Protein AF-A0A1M3PIU3-F1 (afdb_monomer_lite)

Structure (mmCIF, N/CA/C/O backbone):
data_AF-A0A1M3PIU3-F1
#
_entry.id   AF-A0A1M3PIU3-F1
#
loop_
_atom_site.group_PDB
_atom_site.id
_atom_site.type_symbol
_atom_site.label_atom_id
_atom_site.label_alt_id
_atom_site.label_comp_id
_atom_site.label_asym_id
_atom_site.label_entity_id
_atom_site.label_seq_id
_atom_site.pdbx_PDB_ins_code
_atom_site.Cartn_x
_atom_site.Cartn_y
_atom_site.Cartn_z
_atom_site.occupancy
_at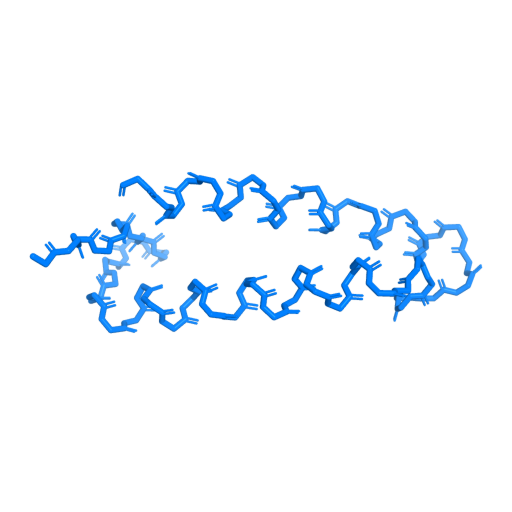om_site.B_iso_or_equiv
_atom_site.auth_seq_id
_atom_site.auth_comp_id
_atom_site.auth_asym_id
_atom_site.auth_atom_id
_atom_site.pdbx_PDB_model_num
ATOM 1 N N . MET A 1 1 ? -22.072 6.069 10.341 1.00 45.00 1 MET A N 1
ATOM 2 C CA . MET A 1 1 ? -20.687 6.415 9.969 1.00 45.00 1 MET A CA 1
ATOM 3 C C . MET A 1 1 ? -20.034 5.100 9.618 1.00 45.00 1 MET A C 1
ATOM 5 O O . MET A 1 1 ? -20.212 4.167 10.386 1.00 45.00 1 MET A O 1
ATOM 9 N N . SER A 1 2 ? -19.456 4.976 8.429 1.00 57.06 2 SER A N 1
ATOM 10 C CA . SER A 1 2 ? -18.750 3.758 8.026 1.00 57.06 2 SER A CA 1
ATOM 11 C C . SER A 1 2 ? -17.535 3.620 8.938 1.00 57.06 2 SER A C 1
ATOM 13 O O . SER A 1 2 ? -16.735 4.554 8.994 1.00 57.06 2 SER A O 1
ATOM 15 N N . ASP A 1 3 ? -17.448 2.543 9.715 1.00 74.31 3 ASP A N 1
ATOM 16 C CA . ASP A 1 3 ? -16.272 2.299 10.548 1.00 74.31 3 ASP A CA 1
ATOM 17 C C . ASP A 1 3 ? -15.063 2.074 9.629 1.00 74.31 3 ASP A C 1
ATOM 19 O O . ASP A 1 3 ? -15.143 1.328 8.659 1.00 74.31 3 ASP A O 1
ATOM 23 N N . GLU A 1 4 ? -13.956 2.771 9.889 1.00 87.06 4 GLU A N 1
ATOM 24 C CA . GLU A 1 4 ? -12.708 2.554 9.150 1.00 87.06 4 GLU A CA 1
ATOM 25 C C . GLU A 1 4 ? -12.127 1.173 9.471 1.00 87.06 4 GLU A C 1
ATOM 27 O O . GLU A 1 4 ? -12.298 0.646 10.575 1.00 87.06 4 GLU A O 1
ATOM 32 N N . ALA A 1 5 ? -11.377 0.610 8.522 1.00 91.44 5 ALA A N 1
ATOM 3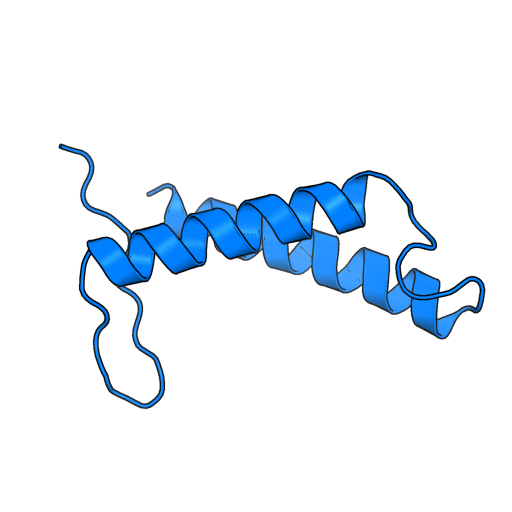3 C CA . ALA A 1 5 ? -10.754 -0.694 8.696 1.00 91.44 5 ALA A CA 1
ATOM 34 C C . ALA A 1 5 ? -9.851 -0.756 9.939 1.00 91.44 5 ALA A C 1
ATOM 36 O O . ALA A 1 5 ? -9.073 0.156 10.237 1.00 91.44 5 ALA A O 1
ATOM 37 N N . SER A 1 6 ? -9.910 -1.889 10.642 1.00 93.50 6 SER A N 1
ATOM 38 C CA . SER A 1 6 ? -9.017 -2.171 11.761 1.00 93.50 6 SER A CA 1
ATOM 39 C C . SER A 1 6 ? -7.615 -2.502 11.245 1.00 93.50 6 SER A C 1
ATOM 41 O O . SER A 1 6 ? -7.397 -3.547 10.635 1.00 93.50 6 SER A O 1
ATOM 43 N N . VAL A 1 7 ? -6.656 -1.611 11.504 1.00 95.00 7 VAL A N 1
ATOM 44 C CA . VAL A 1 7 ? -5.258 -1.767 11.087 1.00 95.00 7 VAL A CA 1
ATOM 45 C C . VAL A 1 7 ? -4.361 -1.920 12.310 1.00 95.00 7 VAL A C 1
ATOM 47 O O . VAL A 1 7 ? -4.388 -1.093 13.220 1.00 95.00 7 VAL A O 1
ATOM 50 N N . THR A 1 8 ? -3.515 -2.950 12.308 1.00 96.94 8 THR A N 1
ATOM 51 C CA . THR A 1 8 ? -2.484 -3.166 13.331 1.00 96.94 8 THR A CA 1
ATOM 52 C C . THR A 1 8 ? -1.098 -3.122 12.696 1.00 96.94 8 THR A C 1
ATOM 54 O O . THR A 1 8 ? -0.830 -3.852 11.746 1.00 96.94 8 THR A O 1
ATOM 57 N N . ILE A 1 9 ? -0.197 -2.307 13.250 1.00 96.12 9 ILE A N 1
ATOM 58 C CA . ILE A 1 9 ? 1.214 -2.234 12.837 1.00 96.12 9 ILE A CA 1
ATOM 59 C C . ILE A 1 9 ? 2.080 -2.544 14.055 1.00 96.12 9 ILE A C 1
ATOM 61 O O . ILE A 1 9 ? 1.984 -1.862 15.075 1.00 96.12 9 ILE A O 1
ATOM 65 N N . ASN A 1 10 ? 2.925 -3.578 13.967 1.00 97.06 10 ASN A N 1
ATOM 66 C CA . ASN A 1 10 ? 3.801 -4.019 15.064 1.00 97.06 10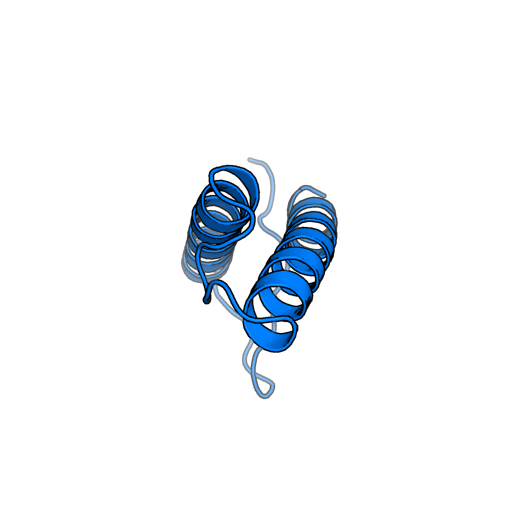 ASN A CA 1
ATOM 67 C C . ASN A 1 10 ? 3.050 -4.216 16.399 1.00 97.06 10 ASN A C 1
ATOM 69 O O . ASN A 1 10 ? 3.502 -3.773 17.454 1.00 97.06 10 ASN A O 1
ATOM 73 N N . GLY A 1 11 ? 1.859 -4.824 16.344 1.00 96.94 11 GLY A N 1
ATOM 74 C CA . GLY A 1 11 ? 1.008 -5.073 17.515 1.00 96.94 11 GLY A CA 1
ATOM 75 C C . GLY A 1 11 ? 0.270 -3.847 18.068 1.00 96.94 11 GLY A C 1
ATOM 76 O O . GLY A 1 11 ? -0.464 -3.978 19.044 1.00 96.94 11 GLY A O 1
ATOM 77 N N . LYS A 1 12 ? 0.428 -2.660 17.467 1.00 97.56 12 LYS A N 1
ATOM 78 C CA . LYS A 1 12 ? -0.317 -1.454 17.847 1.00 97.56 12 LYS A CA 1
ATOM 79 C C . LYS A 1 12 ? -1.505 -1.248 16.918 1.00 97.56 12 LYS A C 1
ATOM 81 O O . LYS A 1 12 ? -1.326 -1.055 15.716 1.00 97.56 12 LYS A O 1
ATOM 86 N N . GLN A 1 13 ? -2.699 -1.260 17.500 1.00 97.62 13 GLN A N 1
ATOM 87 C CA . GLN A 1 13 ? -3.934 -0.910 16.811 1.00 97.62 13 GLN A CA 1
ATOM 88 C C . GLN A 1 13 ? -3.940 0.589 16.491 1.00 97.62 13 GLN A C 1
ATOM 90 O O . GLN A 1 13 ? -3.706 1.417 17.374 1.00 97.62 13 GLN A O 1
ATOM 95 N N . LEU A 1 14 ? -4.207 0.933 15.234 1.00 96.19 14 LEU A N 1
ATOM 96 C CA . LEU A 1 14 ? -4.367 2.317 14.805 1.00 96.19 14 LEU A CA 1
ATOM 97 C C . LEU A 1 14 ? -5.738 2.861 15.220 1.00 96.19 14 LEU A C 1
ATOM 99 O O . LEU A 1 14 ? -6.731 2.130 15.238 1.00 96.19 14 LEU A O 1
ATOM 103 N N . SER A 1 15 ? -5.800 4.161 15.515 1.00 95.94 15 SER A N 1
ATOM 104 C CA . SER A 1 15 ? -7.076 4.870 15.645 1.00 95.94 15 SER A CA 1
ATOM 105 C C . SER A 1 15 ? -7.758 5.023 14.283 1.00 95.94 15 SER A C 1
ATOM 107 O O . SER A 1 15 ? -7.099 4.959 13.245 1.00 95.94 15 SER A O 1
ATOM 109 N N . SER A 1 16 ? -9.062 5.310 14.262 1.00 93.62 16 SER A N 1
ATOM 110 C CA . SER A 1 16 ? -9.800 5.542 13.009 1.00 93.62 16 SER A CA 1
ATOM 111 C C . SER A 1 16 ? -9.175 6.652 12.156 1.00 93.62 16 SER A C 1
ATOM 113 O O . SER A 1 16 ? -9.076 6.514 10.943 1.00 93.62 16 SER A O 1
ATOM 115 N N . ALA A 1 17 ? -8.672 7.725 12.780 1.00 94.69 17 ALA A N 1
ATOM 116 C CA . ALA A 1 17 ? -7.981 8.797 12.062 1.00 94.69 17 ALA A CA 1
ATOM 117 C C . ALA A 1 17 ? -6.672 8.311 11.412 1.00 94.69 17 ALA A C 1
ATOM 119 O O . ALA A 1 17 ? -6.364 8.687 10.287 1.00 94.69 17 ALA A O 1
ATOM 120 N N . GLN A 1 18 ? -5.911 7.449 12.093 1.00 96.25 18 GLN A N 1
ATOM 121 C CA . GLN A 1 18 ? -4.683 6.866 11.546 1.00 96.25 18 GLN A CA 1
ATOM 122 C C . GLN A 1 18 ? -4.975 5.846 10.435 1.00 96.25 18 GLN A C 1
ATOM 124 O O . GLN A 1 18 ? -4.268 5.832 9.428 1.00 96.25 18 GLN A O 1
ATOM 129 N N . ALA A 1 19 ? -6.024 5.034 10.587 1.00 95.38 19 ALA A N 1
ATOM 130 C CA . ALA A 1 19 ? -6.485 4.114 9.549 1.00 95.38 19 ALA A CA 1
ATOM 131 C C . ALA A 1 19 ? -6.936 4.873 8.289 1.00 95.38 19 ALA A C 1
ATOM 133 O O . ALA A 1 19 ? -6.519 4.527 7.184 1.00 95.38 19 ALA A O 1
ATOM 134 N N . MET A 1 20 ? -7.677 5.973 8.455 1.00 94.62 20 MET A N 1
ATOM 135 C CA . MET A 1 20 ? -8.062 6.850 7.347 1.00 94.62 20 MET A CA 1
ATOM 136 C C . MET A 1 20 ? -6.840 7.472 6.655 1.00 94.62 20 MET A C 1
ATOM 138 O O . MET A 1 20 ? -6.765 7.487 5.427 1.00 94.62 20 MET A O 1
ATOM 142 N N . THR A 1 21 ? -5.841 7.934 7.415 1.00 96.06 21 THR A N 1
ATOM 143 C CA . THR A 1 21 ? -4.579 8.433 6.839 1.00 96.06 21 THR A CA 1
ATOM 144 C C . THR A 1 21 ? -3.895 7.371 5.980 1.00 96.06 21 THR A C 1
ATOM 146 O O . THR A 1 21 ? -3.444 7.677 4.876 1.00 96.06 21 THR A O 1
ATOM 149 N N . LEU A 1 22 ? -3.853 6.116 6.443 1.00 96.06 22 LEU A N 1
ATOM 150 C CA . LEU A 1 22 ? -3.292 5.017 5.660 1.00 96.06 22 LEU A CA 1
ATOM 151 C C . LEU A 1 22 ? -4.094 4.778 4.374 1.00 96.06 22 LEU A C 1
ATOM 153 O O . LEU A 1 22 ? -3.499 4.640 3.309 1.00 96.06 22 LEU A O 1
ATOM 157 N N . ARG A 1 23 ? -5.430 4.799 4.448 1.00 94.94 23 ARG A N 1
ATOM 158 C CA . ARG A 1 23 ? -6.307 4.631 3.281 1.00 94.94 23 ARG A CA 1
ATOM 159 C C . ARG A 1 23 ? -6.012 5.669 2.206 1.00 94.94 23 ARG A C 1
ATOM 161 O O . ARG A 1 23 ? -5.824 5.316 1.044 1.00 94.94 23 ARG A O 1
ATOM 168 N N . VAL A 1 24 ? -5.933 6.940 2.597 1.00 96.31 24 VAL A N 1
ATOM 169 C CA . VAL A 1 24 ? -5.628 8.047 1.680 1.00 96.31 24 VAL A CA 1
ATOM 170 C C . VAL A 1 24 ? -4.234 7.887 1.075 1.00 96.31 24 VAL A C 1
ATOM 172 O O . VAL A 1 24 ? -4.079 8.055 -0.134 1.00 96.31 24 VAL A O 1
ATOM 175 N N . ALA A 1 25 ? -3.235 7.509 1.878 1.00 97.75 25 ALA A N 1
ATOM 176 C CA . ALA A 1 25 ? -1.876 7.284 1.388 1.00 97.75 25 ALA A CA 1
ATOM 177 C C . ALA A 1 25 ? -1.819 6.160 0.339 1.00 97.75 25 ALA A C 1
ATOM 179 O O . ALA A 1 25 ? -1.225 6.342 -0.723 1.00 97.75 25 ALA A O 1
ATOM 180 N N . VAL A 1 26 ? -2.489 5.030 0.596 1.00 97.56 26 VAL A N 1
ATOM 181 C CA . VAL A 1 26 ? -2.557 3.903 -0.348 1.00 97.56 26 VAL A CA 1
ATOM 182 C C . VAL A 1 26 ? -3.302 4.298 -1.623 1.00 97.56 26 VAL A C 1
ATOM 184 O O . VAL A 1 26 ? -2.853 3.968 -2.717 1.00 97.56 26 VAL A O 1
ATOM 187 N N . MET A 1 27 ? -4.409 5.040 -1.515 1.00 97.44 27 MET A N 1
ATOM 188 C CA . MET A 1 27 ? -5.151 5.525 -2.686 1.00 97.44 27 MET A CA 1
ATOM 189 C C . MET A 1 27 ? -4.321 6.480 -3.552 1.00 97.44 27 MET A C 1
ATOM 191 O O . MET A 1 27 ? -4.357 6.370 -4.778 1.00 97.44 27 MET A O 1
ATOM 195 N N . ASN A 1 28 ? -3.555 7.387 -2.937 1.00 98.00 28 ASN A N 1
ATOM 196 C CA . ASN A 1 28 ? -2.665 8.278 -3.680 1.00 98.00 28 ASN A CA 1
ATOM 197 C C . ASN A 1 28 ? -1.569 7.484 -4.405 1.00 98.00 28 ASN A C 1
ATOM 199 O O . ASN A 1 28 ? -1.378 7.647 -5.608 1.00 98.00 28 ASN A O 1
ATOM 203 N N . PHE A 1 29 ? -0.918 6.555 -3.700 1.00 98.19 29 PHE A N 1
ATOM 204 C CA . PHE A 1 29 ? 0.127 5.719 -4.286 1.00 98.19 29 PHE A CA 1
ATOM 205 C C . PHE A 1 29 ? -0.411 4.824 -5.418 1.00 98.19 29 PHE A C 1
ATOM 207 O O . PHE A 1 29 ? 0.212 4.706 -6.472 1.00 98.19 29 PHE A O 1
ATOM 214 N N . PHE A 1 30 ? -1.619 4.269 -5.268 1.00 98.31 30 PHE A N 1
ATOM 215 C CA . PHE A 1 30 ? -2.304 3.535 -6.337 1.00 98.31 30 PHE A CA 1
ATOM 216 C C . PHE A 1 30 ? -2.530 4.390 -7.590 1.00 98.31 30 PHE A C 1
ATOM 218 O O . PHE A 1 30 ? -2.336 3.912 -8.713 1.00 98.31 30 PHE A O 1
ATOM 225 N N . SER A 1 31 ? -2.938 5.650 -7.407 1.00 97.88 31 SER A N 1
ATOM 226 C CA . SER A 1 31 ? -3.136 6.593 -8.509 1.00 97.88 31 SER A CA 1
ATOM 227 C C . SER A 1 31 ? -1.826 6.860 -9.252 1.00 97.88 31 SER A C 1
ATOM 229 O O . SER A 1 31 ? -1.810 6.834 -10.482 1.00 97.88 31 SER A O 1
ATOM 231 N N . GLU A 1 32 ? -0.721 7.050 -8.526 1.00 97.31 32 GLU A N 1
ATOM 232 C CA . GLU A 1 32 ? 0.614 7.238 -9.111 1.00 97.31 32 GLU A CA 1
ATOM 233 C C . GLU A 1 32 ? 1.058 6.014 -9.928 1.00 97.31 32 GLU A C 1
ATOM 235 O O . GLU A 1 32 ? 1.426 6.160 -11.095 1.00 97.31 32 GLU A O 1
ATOM 240 N N . MET A 1 33 ? 0.938 4.800 -9.371 1.00 97.94 33 MET A N 1
ATOM 241 C CA . MET A 1 33 ? 1.294 3.555 -10.077 1.00 97.94 33 MET A CA 1
ATOM 242 C C . MET A 1 33 ? 0.385 3.261 -11.281 1.00 97.94 33 MET A C 1
ATOM 244 O O . MET A 1 33 ? 0.771 2.540 -12.201 1.00 97.94 33 MET A O 1
ATOM 248 N N . THR A 1 34 ? -0.837 3.797 -11.289 1.00 97.12 34 THR A N 1
ATOM 249 C CA . THR A 1 34 ? -1.774 3.645 -12.412 1.00 97.12 34 THR A CA 1
ATOM 250 C C . THR A 1 34 ? -1.510 4.657 -13.526 1.00 97.12 34 THR A C 1
ATOM 252 O O . THR A 1 34 ? -1.720 4.330 -14.694 1.00 97.12 34 THR A O 1
ATOM 255 N N . GLY A 1 35 ? -1.055 5.866 -13.185 1.00 95.94 35 GLY A N 1
ATOM 256 C CA . GLY A 1 35 ? -0.862 6.957 -14.141 1.00 95.94 35 GLY A CA 1
ATOM 257 C C . GLY A 1 35 ? 0.325 6.769 -15.088 1.00 95.94 35 GLY A C 1
ATOM 258 O O . GLY A 1 35 ? 0.261 7.224 -16.228 1.00 95.94 35 GLY A O 1
ATOM 259 N N . ASN A 1 36 ? 1.391 6.094 -14.646 1.00 93.88 36 ASN A N 1
ATOM 260 C CA . ASN A 1 36 ? 2.578 5.842 -15.464 1.00 93.88 36 ASN A CA 1
ATOM 261 C C . ASN A 1 36 ? 3.196 4.461 -15.146 1.00 93.88 36 ASN A C 1
ATOM 263 O O . ASN A 1 36 ? 3.665 4.269 -14.024 1.00 93.88 36 ASN A O 1
ATOM 267 N N . PRO A 1 37 ? 3.274 3.520 -16.113 1.00 93.50 37 PRO A N 1
ATOM 268 C CA . PRO A 1 37 ? 3.890 2.205 -15.902 1.00 93.50 37 PRO A CA 1
ATOM 269 C C . PRO A 1 37 ? 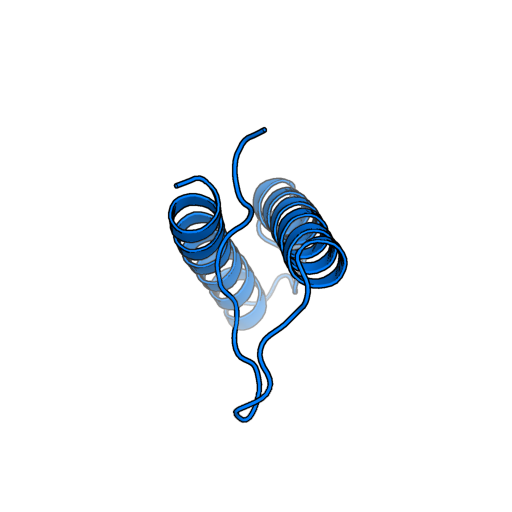5.405 2.251 -15.631 1.00 93.50 37 PRO A C 1
ATOM 271 O O . PRO A 1 37 ? 5.957 1.252 -15.184 1.00 93.50 37 PRO A O 1
ATOM 274 N N . HIS A 1 38 ? 6.057 3.393 -15.868 1.00 96.62 38 HIS A N 1
ATOM 275 C CA . HIS A 1 38 ? 7.488 3.618 -15.642 1.00 96.62 38 HIS A CA 1
ATOM 276 C C . HIS A 1 38 ? 7.780 4.538 -14.447 1.00 96.62 38 HIS A C 1
ATOM 278 O O . HIS A 1 38 ? 8.881 5.064 -14.306 1.00 96.62 38 HIS A O 1
ATOM 284 N N . VAL A 1 39 ? 6.800 4.782 -13.571 1.00 97.31 39 VAL A N 1
ATOM 285 C CA . VAL A 1 39 ? 6.954 5.730 -12.450 1.00 97.31 39 VAL A CA 1
ATOM 286 C C . VAL A 1 39 ? 8.098 5.365 -11.492 1.00 97.31 39 VAL A C 1
ATOM 288 O O . VAL A 1 39 ? 8.655 6.252 -10.852 1.00 97.31 39 VAL A O 1
ATOM 291 N N . LEU A 1 40 ? 8.478 4.084 -11.416 1.00 97.19 40 LEU A N 1
ATOM 292 C CA . LEU A 1 40 ? 9.616 3.612 -10.616 1.00 97.19 40 LEU A CA 1
ATOM 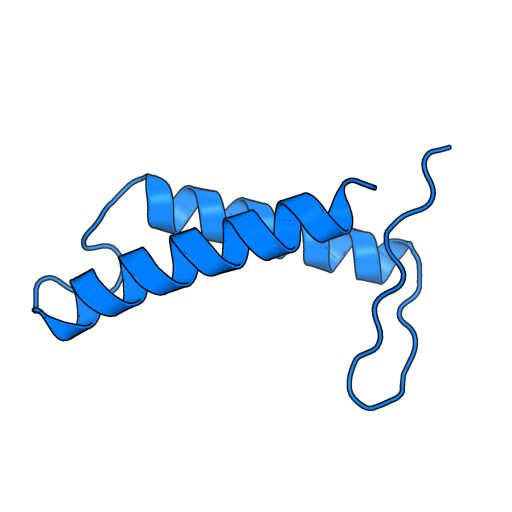293 C C . LEU A 1 40 ? 10.874 3.297 -11.434 1.00 97.19 40 LEU A C 1
ATOM 295 O O . LEU A 1 40 ? 11.843 2.787 -10.875 1.00 97.19 40 LEU A O 1
ATOM 299 N N . GLY A 1 41 ? 10.875 3.599 -12.731 1.00 97.31 41 GLY A N 1
ATOM 300 C CA . GLY A 1 41 ? 12.005 3.372 -13.622 1.00 97.31 41 GLY A CA 1
ATOM 301 C C . GLY A 1 41 ? 11.595 2.777 -14.965 1.00 97.31 41 GLY A C 1
ATOM 302 O O . GLY A 1 41 ? 10.563 2.116 -15.096 1.00 97.31 41 GLY A O 1
ATOM 303 N N . ASP A 1 42 ? 12.451 3.004 -15.957 1.00 97.12 42 ASP A N 1
ATOM 304 C CA . ASP A 1 42 ? 12.264 2.525 -17.329 1.00 97.12 42 ASP A CA 1
ATOM 305 C C . ASP A 1 42 ? 12.867 1.130 -17.569 1.00 97.12 42 ASP A C 1
ATOM 307 O O . ASP A 1 42 ? 12.653 0.536 -18.625 1.00 97.12 42 ASP A O 1
ATOM 311 N N . ASP A 1 43 ? 13.630 0.602 -16.608 1.00 98.12 43 ASP A N 1
ATOM 312 C CA . ASP A 1 43 ? 14.178 -0.750 -16.682 1.00 98.12 43 ASP A CA 1
ATOM 313 C C . ASP A 1 43 ? 13.136 -1.821 -16.303 1.00 98.12 43 ASP A C 1
ATOM 315 O O . ASP A 1 43 ? 12.042 -1.543 -15.804 1.00 98.12 43 ASP A O 1
ATOM 319 N N . GLU A 1 44 ? 13.474 -3.085 -16.566 1.00 98.19 44 GLU A N 1
ATOM 320 C CA . GLU A 1 44 ? 12.596 -4.225 -16.279 1.00 98.19 44 GLU A CA 1
ATOM 321 C C . GLU A 1 44 ? 12.202 -4.296 -14.797 1.00 98.19 44 GLU A C 1
ATOM 323 O O . GLU A 1 44 ? 11.074 -4.673 -14.458 1.00 98.19 44 GLU A O 1
ATOM 328 N N . HIS A 1 45 ? 13.116 -3.905 -13.908 1.00 98.12 45 HIS A N 1
ATOM 329 C CA . HIS A 1 45 ? 12.870 -3.905 -12.478 1.00 98.12 45 HIS A CA 1
ATOM 330 C C . HIS A 1 45 ? 11.826 -2.847 -12.098 1.00 98.12 45 HIS A C 1
ATOM 332 O O . HIS A 1 45 ? 10.841 -3.187 -11.440 1.00 98.12 45 HIS A O 1
ATOM 338 N N . GLY A 1 46 ? 11.981 -1.605 -12.562 1.00 98.31 46 GLY A N 1
ATOM 339 C CA . GLY A 1 46 ? 11.058 -0.496 -12.318 1.00 98.31 46 GLY A CA 1
ATOM 340 C C . GLY A 1 46 ? 9.644 -0.807 -12.800 1.00 98.31 46 GLY A C 1
ATOM 341 O O . GLY A 1 46 ? 8.697 -0.718 -12.017 1.00 98.31 46 GLY A O 1
ATOM 342 N N . VAL A 1 47 ? 9.506 -1.293 -14.037 1.00 98.19 47 VAL A N 1
ATOM 343 C CA . VAL A 1 47 ? 8.208 -1.702 -14.607 1.00 98.19 47 VAL A CA 1
ATOM 344 C C . VAL A 1 47 ? 7.567 -2.827 -13.790 1.00 98.19 47 VAL A C 1
ATOM 346 O O . VAL A 1 47 ? 6.365 -2.794 -13.496 1.00 98.19 47 VAL A O 1
ATOM 349 N N . THR A 1 48 ? 8.363 -3.818 -13.381 1.00 98.31 48 THR A N 1
ATOM 350 C CA . THR A 1 48 ? 7.881 -4.931 -12.553 1.00 98.31 48 THR A CA 1
ATOM 351 C C . THR A 1 48 ? 7.386 -4.436 -11.197 1.00 98.31 48 THR A C 1
ATOM 353 O O . THR A 1 48 ? 6.297 -4.823 -10.766 1.00 98.31 48 THR A O 1
ATOM 356 N N . MET A 1 49 ? 8.135 -3.547 -10.543 1.00 98.44 49 MET A N 1
ATOM 357 C CA . MET A 1 49 ? 7.764 -2.990 -9.242 1.00 98.44 49 MET A CA 1
ATOM 358 C C . MET A 1 49 ? 6.524 -2.097 -9.331 1.00 98.44 49 MET A C 1
ATOM 360 O O . MET A 1 49 ? 5.634 -2.226 -8.491 1.00 98.44 49 MET A O 1
ATOM 364 N N . THR A 1 50 ? 6.404 -1.255 -10.364 1.00 98.50 50 THR A N 1
ATOM 365 C CA . THR A 1 50 ? 5.203 -0.435 -10.589 1.00 98.50 50 THR A CA 1
ATOM 366 C C . THR A 1 50 ? 3.955 -1.304 -10.728 1.00 98.50 50 THR A C 1
ATOM 368 O O . THR A 1 50 ? 2.935 -1.031 -10.089 1.00 98.50 50 THR A O 1
ATOM 371 N N . ARG A 1 51 ? 4.034 -2.394 -11.503 1.00 98.25 51 ARG A N 1
ATOM 372 C CA . ARG A 1 51 ? 2.925 -3.346 -11.647 1.00 98.25 51 ARG A CA 1
ATOM 373 C C . ARG A 1 51 ? 2.560 -4.002 -10.312 1.00 98.25 51 ARG A C 1
ATOM 375 O O . ARG A 1 51 ? 1.387 -3.996 -9.944 1.00 98.25 51 ARG A O 1
ATOM 382 N N . LEU A 1 52 ? 3.543 -4.536 -9.585 1.00 98.44 52 LEU A N 1
ATOM 383 C CA . LEU A 1 52 ? 3.307 -5.231 -8.313 1.00 98.44 52 LEU A CA 1
ATOM 384 C C . LEU A 1 52 ? 2.717 -4.299 -7.250 1.00 98.44 52 LEU A C 1
ATOM 386 O O . LEU A 1 52 ? 1.758 -4.658 -6.570 1.00 98.44 52 LEU A O 1
ATOM 390 N N . TYR A 1 53 ? 3.232 -3.076 -7.126 1.00 98.31 53 TYR A N 1
ATOM 391 C CA . TYR A 1 53 ? 2.674 -2.114 -6.179 1.00 98.31 53 TYR A CA 1
ATOM 392 C C . TYR A 1 53 ? 1.265 -1.677 -6.549 1.00 98.31 53 TYR A C 1
ATOM 394 O O . TYR A 1 53 ? 0.426 -1.565 -5.656 1.00 98.31 53 TYR A O 1
ATOM 402 N N . LYS A 1 54 ? 0.967 -1.488 -7.837 1.00 98.19 54 LYS A N 1
ATOM 403 C CA . LYS A 1 54 ? -0.406 -1.239 -8.285 1.00 98.19 54 LYS A CA 1
ATOM 404 C C . LYS A 1 54 ? -1.350 -2.366 -7.851 1.00 98.19 54 LYS A C 1
ATOM 406 O O . LYS A 1 54 ? -2.416 -2.079 -7.307 1.00 98.19 54 LYS A O 1
ATOM 411 N N . GLU A 1 55 ? -0.964 -3.621 -8.087 1.00 98.31 55 GLU A N 1
ATOM 412 C CA . GLU A 1 55 ? -1.755 -4.809 -7.730 1.00 98.31 55 GLU A CA 1
ATOM 413 C C . GLU A 1 55 ? -2.019 -4.865 -6.218 1.00 98.31 55 GLU A C 1
ATOM 415 O O . GLU A 1 55 ? -3.176 -4.885 -5.795 1.00 98.31 55 GLU A O 1
ATOM 420 N N . HIS A 1 56 ? -0.976 -4.759 -5.394 1.00 98.38 56 HIS A N 1
ATOM 421 C CA . HIS A 1 56 ? -1.122 -4.806 -3.937 1.00 98.38 56 HIS A CA 1
ATOM 422 C C . HIS A 1 56 ? -1.875 -3.605 -3.357 1.00 98.38 56 HIS A C 1
ATOM 424 O O . HIS A 1 56 ? -2.625 -3.751 -2.392 1.00 98.38 56 HIS A O 1
ATOM 430 N N . CYS A 1 57 ? -1.744 -2.413 -3.943 1.00 98.19 57 CYS A N 1
ATOM 431 C CA . CYS A 1 57 ? -2.553 -1.276 -3.510 1.00 98.19 57 CYS A CA 1
ATOM 432 C C . CYS A 1 57 ? -4.044 -1.511 -3.778 1.00 98.19 57 CYS A C 1
ATOM 434 O O . CYS A 1 57 ? -4.863 -1.173 -2.926 1.00 98.19 57 CYS A O 1
ATOM 436 N N . ALA A 1 58 ? -4.408 -2.119 -4.913 1.00 97.62 58 ALA A N 1
ATOM 437 C CA . ALA A 1 58 ? -5.800 -2.466 -5.200 1.00 97.62 58 ALA A CA 1
ATOM 438 C C . ALA A 1 58 ? -6.354 -3.486 -4.188 1.00 97.62 58 ALA A C 1
ATOM 440 O O . ALA A 1 58 ? -7.479 -3.324 -3.708 1.00 97.62 58 ALA A O 1
ATOM 441 N N . GLU A 1 59 ? -5.552 -4.488 -3.816 1.00 97.56 59 GLU A N 1
ATOM 442 C CA . GLU A 1 59 ? -5.894 -5.460 -2.768 1.00 97.56 59 GLU A CA 1
ATOM 443 C C . GLU A 1 59 ? -6.137 -4.769 -1.420 1.00 97.56 59 GLU A C 1
ATOM 445 O O . GLU A 1 59 ? -7.177 -4.976 -0.791 1.00 97.56 59 GLU A O 1
ATOM 450 N N . ILE A 1 60 ? -5.218 -3.896 -0.996 1.00 96.50 60 ILE A N 1
ATOM 451 C CA . ILE A 1 60 ? -5.337 -3.155 0.266 1.00 96.50 60 ILE A CA 1
ATOM 452 C C . ILE A 1 60 ? -6.574 -2.249 0.253 1.00 96.50 60 ILE A C 1
ATOM 454 O O . ILE A 1 60 ? -7.341 -2.258 1.214 1.00 96.50 60 ILE A O 1
ATOM 458 N N . ILE A 1 61 ? -6.826 -1.508 -0.831 1.00 95.19 61 ILE A N 1
ATOM 459 C CA . ILE A 1 61 ? -8.011 -0.639 -0.949 1.00 95.19 61 ILE A CA 1
ATOM 460 C C . ILE A 1 61 ? -9.302 -1.455 -0.801 1.00 95.19 61 ILE A C 1
ATOM 462 O O . ILE A 1 61 ? -10.218 -1.023 -0.099 1.00 95.19 61 ILE A O 1
ATOM 466 N N . ALA A 1 62 ? -9.371 -2.646 -1.402 1.00 94.19 62 ALA A N 1
ATOM 467 C CA . ALA A 1 62 ? -10.527 -3.531 -1.275 1.00 94.19 62 ALA A CA 1
ATOM 468 C C . ALA A 1 62 ? -10.722 -4.060 0.159 1.00 94.19 62 ALA A C 1
ATOM 470 O O . ALA A 1 62 ? -11.862 -4.232 0.596 1.00 94.19 62 ALA A O 1
ATOM 471 N N . LEU A 1 63 ? -9.635 -4.295 0.902 1.00 93.56 63 LEU A N 1
ATOM 472 C CA . LEU A 1 63 ? -9.692 -4.653 2.324 1.00 93.56 63 LEU A CA 1
ATOM 473 C C . LEU A 1 63 ? -10.165 -3.479 3.191 1.00 93.56 63 LEU A C 1
ATOM 475 O O . LEU A 1 63 ? -10.906 -3.693 4.147 1.00 93.56 63 LEU A O 1
ATOM 479 N N . MET A 1 64 ? -9.761 -2.252 2.850 1.00 91.06 64 MET A N 1
ATOM 480 C CA . MET A 1 64 ? -10.084 -1.049 3.623 1.00 91.06 64 MET A CA 1
ATOM 481 C C . MET A 1 64 ? -11.492 -0.491 3.374 1.00 91.06 64 MET A C 1
ATOM 483 O O . MET A 1 64 ? -11.966 0.321 4.161 1.00 91.06 64 MET A O 1
ATOM 487 N N . ALA A 1 65 ? -12.155 -0.884 2.284 1.00 76.88 65 ALA A N 1
ATOM 488 C CA . ALA A 1 65 ? -13.479 -0.385 1.901 1.00 76.88 65 ALA A CA 1
ATOM 489 C C . ALA A 1 65 ? -14.664 -1.171 2.506 1.00 76.88 65 ALA A C 1
ATOM 491 O O . ALA A 1 65 ? -15.805 -0.920 2.110 1.00 76.88 65 ALA A O 1
ATOM 492 N N . ARG A 1 66 ? -14.401 -2.133 3.401 1.00 58.75 66 ARG A N 1
ATOM 493 C CA . ARG A 1 66 ? -15.416 -2.982 4.048 1.00 58.75 66 ARG A CA 1
ATOM 494 C C . ARG A 1 66 ? -15.971 -2.378 5.326 1.00 58.75 66 ARG A C 1
ATOM 496 O O . ARG A 1 66 ? -15.165 -1.810 6.087 1.00 58.75 66 ARG A O 1
#

Sequence (66 aa):
MSDEASVTINGKQLSSAQAMTLRVAVMNFFSEMTGNPHVLGDDEHGVTMTRLYKEHCAEIIALMAR

Foldseek 3Di:
DPQWAFDDDPNDTDDSVVSVVVLVVLVVLLVQLVVDCQSQHPDPVSNVVSVVSNVVSVVVNVNGVD

Radius of gyration: 13.82 Å; chains: 1; bounding box: 35×14×35 Å

pLDDT: mean 93.9, std 9.8, range [45.0, 98.5]

Secondary structure (DSSP, 8-state):
-PPPP--EETTEEPPHHHHHHHHHHHHHHHHHHHH-TTTT-SSHHHHHHHHHHHHHHHHHHHHHT-

=== Feature glossary ===
The record interleaves many kinds of information about one protein. Here is each kind framed as the question it answers.

Q: What does the local fold look like, residue by residue?
A: A 3Di character summarizes, for each residue, the relative orientation of the Cα frame of its nearest spatial neighbor. Because it encodes fold topology rather than chemistry, 3Di alignments detect remote structural similarity that sequence alignment misses.

Q: Which residues are in helices, strands, or loops?
A: Secondary structure is the local, repeating backbone conformation. DSSP classifies it into eight states by reading the hydrogen-bond network: three helix types (H, G, I), two β types (E, B), two non-regular types (T, S), and unstructured coil (-).

Q: How big and how compact is the whole molecule?
A: Three whole-structure scalars: the radius of gyration (RMS distance of Cα from centroid, in Å), the count of Cα–Cα contacts (pairs closer than 8 Å and separated by more than four residues in sequence — i.e. tertiary, not local, contacts), and the bounding-box dimensions. Together they distinguish compact globular folds from extended fibres or disordered chains.

Q: How confident is the AlphaFold model at each residue?
A: For AlphaFold models, the B-factor field carries pLDDT — the model's own estimate of local accuracy on a 0–100 scale. Regions with pLDDT<50 should be treated as essentially unmodeled; they often correspond to intrinsically disordered segments.

Q: What family and function is it annotated with?
A: Functional annotations link the protein to curated databases. InterPro entries identify conserved domains and families by matching the sequence against member-database signatures (Pfam, PROSITE, CDD, …). Gene Ontology (GO) terms describe molecular function, biological process, and cellular component in a controlled vocabulary. CATH places the structure in a hierarchical fold classification (Class/Architecture/Topology/Homologous-superfamily). The organism is the source species.

Q: What known structures does this most resemble?
A: Nearest PDB neighbors are the top structural matches found by Foldseek when searching this structure against the entire Protein Data Bank. Each hit reports a TM-score (0 to 1; >0.5 almost always implies the same fold) and an E-value. These are *structural* homologs — they may share no detectable sequence similarity.

Q: Which residues are buried vs exposed?
A: Solvent-accessible surface area (SASA) is the area in Å² traced out by the centre of a 1.4 Å probe sphere (a water molecule) rolled over the protein's van der Waals surface (Shrake–Rupley / Lee–Richards construction). Buried residues have near-zero SASA; fully exposed residues can exceed 200 Å². The total SASA scales roughly with the number of surface residues.

Q: What are the backbone torsion angles?
A: φ (phi) and ψ (psi) are the two rotatable backbone dihedrals per residue: φ is the C(i-1)–N–Cα–C torsion, ψ is the N–Cα–C–N(i+1) torsion, both in degrees on (−180°, 180°]. α-helical residues cluster near (−60°, −45°); β-strand residues near (−120°, +130°). A Ramachandran plot is simply a scatter of (φ, ψ) for every residue.

Q: Are the domains correctly placed relative to each other?
A: Predicted aligned error is AlphaFold's pairwise confidence. Unlike pLDDT (per-residue), PAE is per-residue-pair and captures whether two parts of the structure are correctly placed relative to each other. Units are ångströms of expected positional error.

Q: What if only a Cα trace is available?
A: P-SEA three-state annotation labels each residue as helix, strand, or coil based purely on the geometry of the Cα trace. It serves as a fallback when the full backbone (and thus DSSP) is unavailable.

Q: What is the amino-acid chain?
A: This is the polypeptide sequence — one letter per residue, N-terminus first. Length ranges from a few dozen residues for small domains to over a thousand for large multi-domain proteins.

Q: What do the rendered images show?
A: The six renders are orthographic views along the three Cartesian axes in both directions. Representation (cartoon, sticks, or surface) and color scheme (sequence-rainbow or by-chain) vary across proteins so the training set covers all the common visualization conventions.

Q: What do the diagnostic plots show?
A: Plot images: a contact map (which resid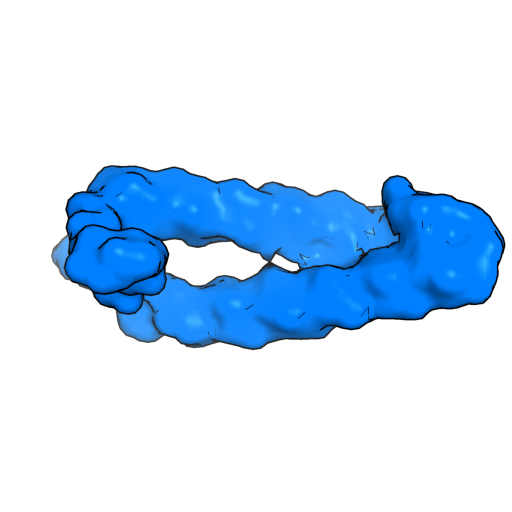ues are close in 3D, as an N×N binary image), a Ramachandran scatter (backbone torsion angles, revealing secondary-structure composition at a glance), and — for AlphaFold structures — a PAE heatmap (pairwise prediction confidence).

Q: How mobile is each atom in the crystal?
A: B-factor (Debye–Waller factor) reflects atomic displacement in the crystal lattice. It is an experimental observable (units Å²), not a prediction; low values mean the atom is pinned down, high values mean it moves or is heterogeneous across the crystal.

Q: Where is each backbone atom in 3D?
A: The mmCIF table is the protein's shape written out atom by atom. For each backbone N, Cα, C, and carbonyl O, it records an (x, y, z) coordinate triple in Å plus the residue type, chain letter, and residue number.